Protein AF-A0A947G106-F1 (afdb_monomer_lite)

Foldseek 3Di:
DDDDDDDDDDDDDDDDDDDDDDDDDDDDDDDDDDDDDDPDPPDDDDDPDPPPPDDPQDQFDADPDWDWDWDWDDDVVATWIFIDTPAATETESDPPVVCVRVVVSVVRRVQRRVCRVPHNHDGDPDRYYHYDYPDLVSVLVVCCVVPVPCSVVSPD

pLDDT: mean 77.63, std 22.23, range [34.56, 98.62]

Radius of gyration: 28.39 Å; chains: 1; bounding box: 90×38×58 Å

Sequence (156 aa):
MSAPRVSRVTIAGLTLLALQAGAGCDSVPAVLAPPADEPALALRTPVATPSRTLAPARPPELPTSVAVEREPWRFAAYPGQLLKTSNYRIHTTIDFERVLERLPLFLECAMTQYTGSLADLPRPADPMDTFVFRDRRQWTAKTKQLLPEHAGEFEN

Secondary structure (DSSP, 8-state):
---------------------------PPPP-PPP---------------------PPPPPPPS----EEEEEEETTEEEEEEE-SSEEEEE----HHHHHHHHHHHHHHHHHHHHSSS-PPPPSSPEEEEE-SSHHHHHHHHHHH-TTTGGGG--

Structure (mmCIF, N/CA/C/O backbone):
data_AF-A0A947G106-F1
#
_entry.id   AF-A0A947G106-F1
#
loop_
_atom_site.group_PDB
_atom_site.id
_atom_site.type_symbol
_atom_site.label_atom_id
_atom_site.label_alt_id
_atom_site.label_comp_id
_atom_site.label_asym_id
_atom_site.label_entity_id
_atom_site.label_seq_id
_atom_site.pdbx_PDB_ins_code
_atom_site.Cartn_x
_atom_site.Cartn_y
_atom_site.Cartn_z
_atom_site.occupancy
_atom_site.B_iso_or_equiv
_atom_site.auth_seq_id
_atom_site.auth_comp_id
_atom_site.auth_asym_id
_atom_site.auth_atom_id
_atom_site.pdbx_PDB_model_num
ATOM 1 N N . MET A 1 1 ? 40.474 -6.141 -33.026 1.00 45.97 1 MET A N 1
ATOM 2 C CA . MET A 1 1 ? 39.681 -5.742 -34.211 1.00 45.97 1 MET A CA 1
ATOM 3 C C . MET A 1 1 ? 38.520 -6.713 -34.385 1.00 45.97 1 MET A C 1
ATOM 5 O O . MET A 1 1 ? 38.744 -7.835 -34.809 1.00 45.97 1 MET A O 1
ATOM 9 N N . SER A 1 2 ? 37.311 -6.311 -33.992 1.00 40.69 2 SER A N 1
ATOM 10 C CA . SER A 1 2 ? 36.035 -6.864 -34.480 1.00 40.69 2 SER A CA 1
ATOM 11 C C . SER A 1 2 ? 34.891 -6.054 -33.878 1.00 40.69 2 SER A C 1
ATOM 13 O O . SER A 1 2 ? 34.720 -6.019 -32.663 1.00 40.69 2 SER A O 1
ATOM 15 N N . ALA A 1 3 ? 34.165 -5.355 -34.746 1.00 46.62 3 ALA A N 1
ATOM 16 C CA . ALA A 1 3 ? 32.849 -4.790 -34.471 1.00 46.62 3 ALA A CA 1
ATOM 17 C C . ALA A 1 3 ? 31.781 -5.858 -34.767 1.00 46.62 3 ALA A C 1
ATOM 19 O O . ALA A 1 3 ? 32.047 -6.790 -35.527 1.00 46.62 3 ALA A O 1
ATOM 20 N N . PRO A 1 4 ? 30.560 -5.693 -34.241 1.00 46.09 4 PRO A N 1
ATOM 21 C CA . PRO A 1 4 ? 29.499 -5.322 -35.178 1.00 46.09 4 PRO A CA 1
ATOM 22 C C . PRO A 1 4 ? 28.585 -4.208 -34.644 1.00 46.09 4 PRO A C 1
ATOM 24 O O . PRO A 1 4 ? 28.073 -4.261 -33.528 1.00 46.09 4 PRO A O 1
ATOM 27 N N . ARG A 1 5 ? 28.366 -3.187 -35.481 1.00 39.22 5 ARG A N 1
ATOM 28 C CA . ARG A 1 5 ? 27.383 -2.116 -35.280 1.00 39.22 5 ARG A CA 1
ATOM 29 C C . ARG A 1 5 ? 26.135 -2.387 -36.126 1.00 39.22 5 ARG A C 1
ATOM 31 O O . ARG A 1 5 ? 26.224 -2.440 -37.344 1.00 39.22 5 ARG A O 1
ATOM 38 N N . VAL A 1 6 ? 25.015 -2.508 -35.413 1.00 40.28 6 VAL A N 1
ATOM 39 C CA . VAL A 1 6 ? 23.679 -1.926 -35.652 1.00 40.28 6 VAL A CA 1
ATOM 40 C C . VAL A 1 6 ? 23.080 -2.055 -37.063 1.00 40.28 6 VAL A C 1
ATOM 42 O O . VAL A 1 6 ? 23.455 -1.348 -37.997 1.00 40.28 6 VAL A O 1
ATOM 45 N N . SER A 1 7 ? 22.044 -2.896 -37.156 1.00 37.53 7 SER A N 1
ATOM 46 C CA . SER A 1 7 ? 21.105 -2.958 -38.281 1.00 37.53 7 SER A CA 1
ATOM 47 C C . SER A 1 7 ? 20.165 -1.750 -38.310 1.00 37.53 7 SER A C 1
ATOM 49 O O . SER A 1 7 ? 19.682 -1.279 -37.282 1.00 37.53 7 SER A O 1
ATOM 51 N N . ARG A 1 8 ? 19.914 -1.284 -39.533 1.00 44.69 8 ARG A N 1
ATOM 52 C CA . ARG A 1 8 ? 19.055 -0.166 -39.940 1.00 44.69 8 ARG A CA 1
ATOM 53 C C . ARG A 1 8 ? 17.574 -0.509 -39.759 1.00 44.69 8 ARG A C 1
ATOM 55 O O . ARG A 1 8 ? 17.183 -1.612 -40.124 1.00 44.69 8 ARG A O 1
ATOM 62 N N . VAL A 1 9 ? 16.745 0.458 -39.357 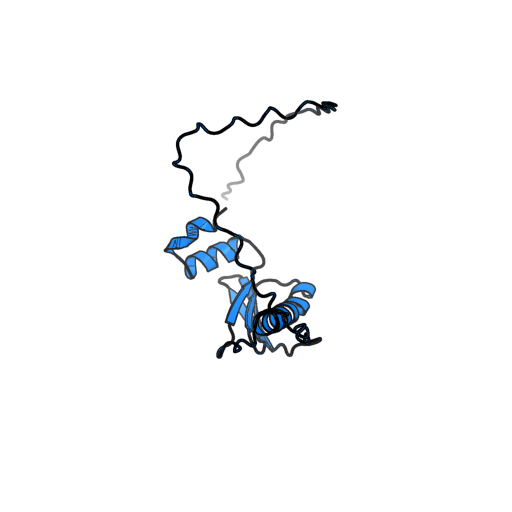1.00 35.94 9 VAL A N 1
ATOM 63 C CA . VAL A 1 9 ? 15.312 0.451 -39.702 1.00 35.94 9 VAL A CA 1
ATOM 64 C C . VAL A 1 9 ? 14.888 1.849 -40.145 1.00 35.94 9 VAL A C 1
ATOM 66 O O . VAL A 1 9 ? 14.995 2.832 -39.417 1.00 35.94 9 VAL A O 1
ATOM 69 N N . THR A 1 10 ? 14.461 1.885 -41.399 1.00 35.59 10 THR A N 1
ATOM 70 C CA . THR A 1 10 ? 13.888 2.985 -42.169 1.00 35.59 10 THR A CA 1
ATOM 71 C C . THR A 1 10 ? 12.499 3.337 -41.635 1.00 35.59 10 THR A C 1
ATOM 73 O O . THR A 1 10 ? 11.648 2.456 -41.562 1.00 35.59 10 THR A O 1
ATOM 76 N N . ILE A 1 11 ? 12.235 4.608 -41.319 1.00 39.22 11 ILE A N 1
ATOM 77 C CA . ILE A 1 11 ? 10.868 5.099 -41.092 1.00 39.22 11 ILE A CA 1
ATOM 78 C C . ILE A 1 11 ? 10.417 5.790 -42.377 1.00 39.22 11 ILE A C 1
ATOM 80 O O . ILE A 1 11 ? 10.824 6.910 -42.684 1.00 39.22 11 ILE A O 1
ATOM 84 N N . ALA A 1 12 ? 9.623 5.056 -43.154 1.00 36.94 12 ALA A N 1
ATOM 85 C CA . ALA A 1 12 ? 8.815 5.591 -44.235 1.00 36.94 12 ALA A CA 1
ATOM 86 C C . ALA A 1 12 ? 7.625 6.346 -43.624 1.00 36.94 12 ALA A C 1
ATOM 88 O O . ALA A 1 12 ? 7.032 5.893 -42.644 1.00 36.94 12 ALA A O 1
ATOM 89 N N . GLY A 1 13 ? 7.328 7.519 -44.177 1.00 34.56 13 GLY A N 1
ATOM 90 C CA . GLY A 1 13 ? 6.274 8.393 -43.680 1.00 34.56 13 GLY A CA 1
ATOM 91 C C . GLY A 1 13 ? 4.868 7.863 -43.933 1.00 34.56 13 GLY A C 1
ATOM 92 O O . GLY A 1 13 ? 4.658 6.980 -44.758 1.00 34.56 13 GLY A O 1
ATOM 93 N N . LEU A 1 14 ? 3.892 8.493 -43.283 1.00 38.41 14 LEU A N 1
ATOM 94 C CA . LEU A 1 14 ? 2.593 8.684 -43.906 1.00 38.41 14 LEU A CA 1
ATOM 95 C C . LEU A 1 14 ? 1.925 9.954 -43.383 1.00 38.41 14 LEU A C 1
ATOM 97 O O . LEU A 1 14 ? 1.830 10.219 -42.187 1.00 38.41 14 LEU A O 1
ATOM 101 N N . THR A 1 15 ? 1.525 10.741 -44.361 1.00 36.78 15 THR A N 1
ATOM 102 C CA . THR A 1 15 ? 0.905 12.049 -44.321 1.00 36.78 15 THR A CA 1
ATOM 103 C C . THR A 1 15 ? -0.580 11.966 -43.948 1.00 36.78 15 THR A C 1
ATOM 105 O O . THR A 1 15 ? -1.267 11.021 -44.320 1.00 36.78 15 THR A O 1
ATOM 108 N N . LEU A 1 16 ? -1.064 13.078 -43.390 1.00 38.34 16 LEU A N 1
ATOM 109 C CA . LEU A 1 16 ? -2.294 13.795 -43.757 1.00 38.34 16 LEU A CA 1
ATOM 110 C C . LEU A 1 16 ? -3.454 13.816 -42.746 1.00 38.34 16 LEU A C 1
ATOM 112 O O . LEU A 1 16 ? -4.127 12.836 -42.448 1.00 38.34 16 LEU A O 1
ATOM 116 N N . LEU A 1 17 ? -3.683 15.058 -42.325 1.00 41.91 17 LEU A N 1
ATOM 117 C CA . LEU A 1 17 ? -4.861 15.673 -41.739 1.00 41.91 17 LEU A CA 1
ATOM 118 C C . LEU A 1 17 ? -6.148 15.342 -42.521 1.00 41.91 17 LEU A C 1
ATOM 120 O O . LEU A 1 17 ? -6.197 15.542 -43.734 1.00 41.91 17 LEU A O 1
ATOM 124 N N . ALA A 1 18 ? -7.219 14.987 -41.814 1.00 43.81 18 ALA A N 1
ATOM 125 C CA . ALA A 1 18 ? -8.585 15.199 -42.286 1.00 43.81 18 ALA A CA 1
ATOM 126 C C . ALA A 1 18 ? -9.498 15.532 -41.098 1.00 43.81 18 ALA A C 1
ATOM 128 O O . ALA A 1 18 ? -9.886 14.676 -40.308 1.00 43.81 18 ALA A O 1
ATOM 129 N N . LEU A 1 19 ? -9.792 16.825 -40.983 1.00 43.91 19 LEU A N 1
ATOM 130 C CA . LEU A 1 19 ? -10.851 17.415 -40.177 1.00 43.91 19 LEU A CA 1
ATOM 131 C C . LEU A 1 19 ? -12.191 17.115 -40.863 1.00 43.91 19 LEU A C 1
ATOM 133 O O . LEU A 1 19 ? -12.349 17.480 -42.027 1.00 43.91 19 LEU A O 1
ATOM 137 N N . GLN A 1 20 ? -13.154 16.513 -40.166 1.00 54.22 20 GLN A N 1
ATOM 138 C CA . GLN A 1 20 ? -14.561 16.590 -40.565 1.00 54.22 20 GLN A CA 1
ATOM 139 C C . GLN A 1 20 ? -15.456 16.779 -39.344 1.00 54.22 20 GLN A C 1
ATOM 141 O O . GLN A 1 20 ? -15.587 15.906 -38.488 1.00 54.22 20 GLN A O 1
ATOM 146 N N . ALA A 1 21 ? -16.057 17.966 -39.299 1.00 47.88 21 ALA A N 1
ATOM 147 C CA . ALA A 1 21 ? -17.204 18.300 -38.484 1.00 47.88 21 ALA A CA 1
ATOM 148 C C . ALA A 1 21 ? -18.459 17.793 -39.204 1.00 47.88 21 ALA A C 1
ATOM 150 O O . ALA A 1 21 ? -18.749 18.217 -40.320 1.00 47.88 21 ALA A O 1
ATOM 151 N N . GLY A 1 22 ? -19.202 16.899 -38.558 1.00 42.53 22 GLY A N 1
ATOM 152 C CA . GLY A 1 22 ? -20.535 16.491 -38.980 1.00 42.53 22 GLY A CA 1
ATOM 153 C C . GLY A 1 22 ? -21.526 16.808 -37.874 1.00 42.53 22 GLY A C 1
ATOM 154 O O . GLY A 1 22 ? -21.570 16.112 -36.863 1.00 42.53 22 GLY A O 1
ATOM 155 N N . ALA A 1 23 ? -22.303 17.873 -38.060 1.00 50.47 23 ALA A N 1
ATOM 156 C CA . ALA A 1 23 ? -23.562 18.054 -37.359 1.00 50.47 23 ALA A CA 1
ATOM 157 C C . ALA A 1 23 ? -24.527 16.958 -37.836 1.00 50.47 23 ALA A C 1
ATOM 159 O O . ALA A 1 23 ? -24.773 16.831 -39.033 1.00 50.47 23 ALA A O 1
ATOM 160 N N . GLY A 1 24 ? -25.046 16.165 -36.905 1.00 34.88 24 GLY A N 1
ATOM 161 C CA . GLY A 1 24 ? -26.006 15.101 -37.179 1.00 34.88 24 GLY A CA 1
ATOM 162 C C . GLY A 1 24 ? -26.840 14.844 -35.936 1.00 34.88 24 GLY A C 1
ATOM 163 O O . GLY A 1 24 ? -26.489 14.017 -35.103 1.00 34.88 24 GLY A O 1
ATOM 164 N N . CYS A 1 25 ? -27.908 15.622 -35.786 1.00 46.72 25 CYS A N 1
ATOM 165 C CA . CYS A 1 25 ? -29.022 15.309 -34.905 1.00 46.72 25 CYS A CA 1
ATOM 166 C C . CYS A 1 25 ? -29.848 14.254 -35.650 1.00 46.72 25 CYS A C 1
ATOM 168 O O . CYS A 1 25 ? -30.491 14.614 -36.629 1.00 46.72 25 CYS A O 1
ATOM 170 N N . ASP A 1 26 ? -29.807 12.981 -35.257 1.00 40.25 26 ASP A N 1
ATOM 171 C CA . ASP A 1 26 ? -30.719 11.993 -35.837 1.00 40.25 26 ASP A CA 1
ATOM 172 C C . ASP A 1 26 ? -31.102 10.911 -34.815 1.00 40.25 26 ASP A C 1
ATOM 174 O O . ASP A 1 26 ? -30.307 10.065 -34.418 1.00 40.25 26 ASP A O 1
ATOM 178 N N . SER A 1 27 ? -32.332 11.062 -34.324 1.00 52.81 27 SER A N 1
ATOM 179 C CA . SER A 1 27 ? -33.352 10.027 -34.138 1.00 52.81 27 SER A CA 1
ATOM 180 C C . SER A 1 27 ? -32.943 8.689 -33.500 1.00 52.81 27 SER A C 1
ATOM 182 O O . SER A 1 27 ? -32.387 7.795 -34.131 1.00 52.81 27 SER A O 1
ATOM 184 N N . VAL A 1 28 ? -33.362 8.511 -32.244 1.00 54.22 28 VAL A N 1
ATOM 185 C CA . VAL A 1 28 ? -33.364 7.234 -31.515 1.00 54.22 28 VAL A CA 1
ATOM 186 C C . VAL A 1 28 ? -34.288 6.231 -32.229 1.00 54.22 28 VAL A C 1
ATOM 188 O O . VAL A 1 28 ? -35.481 6.520 -32.361 1.00 54.22 28 VAL A O 1
ATOM 191 N N . PRO A 1 29 ? -33.810 5.051 -32.672 1.00 44.97 29 PRO A N 1
ATOM 192 C CA . PRO A 1 29 ? -34.691 4.022 -33.202 1.00 44.97 29 PRO A CA 1
ATOM 193 C C . PRO A 1 29 ? -35.504 3.372 -32.078 1.00 44.97 29 PRO A C 1
ATOM 195 O O . PRO A 1 29 ? -35.008 3.083 -30.987 1.00 44.97 29 PRO A O 1
ATOM 198 N N . ALA A 1 30 ? -36.782 3.172 -32.388 1.00 45.25 30 ALA A N 1
ATOM 199 C CA . ALA A 1 30 ? -37.807 2.625 -31.523 1.00 45.25 30 ALA A CA 1
ATOM 200 C C . ALA A 1 30 ? -37.416 1.272 -30.908 1.00 45.25 30 ALA A C 1
ATOM 202 O O . ALA A 1 30 ? -36.923 0.366 -31.579 1.00 45.25 30 ALA A O 1
ATOM 203 N N . VAL A 1 31 ? -37.711 1.169 -29.613 1.00 45.12 31 VAL A N 1
ATOM 204 C CA . VAL A 1 31 ? -37.693 -0.038 -28.788 1.00 45.12 31 VAL A CA 1
ATOM 205 C C . VAL A 1 31 ? -38.434 -1.172 -29.499 1.00 45.12 31 VAL A C 1
ATOM 207 O O . VAL A 1 31 ? -39.641 -1.093 -29.729 1.00 45.12 31 VAL A O 1
ATOM 210 N N . LEU A 1 32 ? -37.708 -2.241 -29.823 1.00 46.75 32 LEU A N 1
ATOM 211 C CA . LEU A 1 32 ? -38.295 -3.509 -30.234 1.00 46.75 32 LEU A CA 1
ATOM 212 C C . LEU A 1 32 ? -38.891 -4.174 -28.982 1.00 46.75 32 LEU A C 1
ATOM 214 O O . LEU 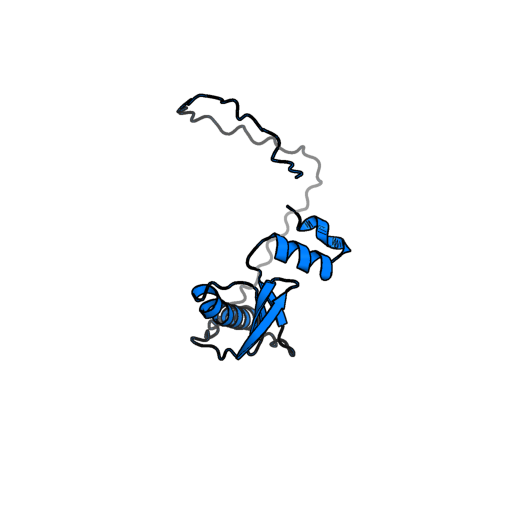A 1 32 ? -38.168 -4.503 -28.041 1.00 46.75 32 LEU A O 1
ATOM 218 N N . ALA A 1 33 ? -40.214 -4.314 -28.951 1.00 52.38 33 ALA A N 1
ATOM 219 C CA . ALA A 1 33 ? -40.937 -4.984 -27.876 1.00 52.38 33 ALA A CA 1
ATOM 220 C C . ALA A 1 33 ? -40.565 -6.483 -27.797 1.00 52.38 33 ALA A C 1
ATOM 222 O O . ALA A 1 33 ? -40.436 -7.124 -28.844 1.00 52.38 33 ALA A O 1
ATOM 223 N N . PRO A 1 34 ? -40.422 -7.069 -26.592 1.00 65.88 34 PRO A N 1
ATOM 224 C CA . PRO A 1 34 ? -40.299 -8.516 -26.443 1.00 65.88 34 PRO A CA 1
ATOM 225 C C . PRO A 1 34 ? -41.643 -9.217 -26.743 1.00 65.88 34 PRO A C 1
ATOM 227 O O . PRO A 1 34 ? -42.701 -8.657 -26.439 1.00 65.88 34 PRO A O 1
ATOM 230 N N . PRO A 1 35 ? -41.631 -10.426 -27.339 1.00 50.06 35 PRO A N 1
ATOM 231 C CA . PRO A 1 35 ? -42.845 -11.185 -27.614 1.00 50.06 35 PRO A CA 1
ATOM 232 C C . PRO A 1 35 ? -43.540 -11.632 -26.323 1.00 50.06 35 PRO A C 1
ATOM 234 O O . PRO A 1 35 ? -42.906 -12.043 -25.352 1.00 50.06 35 PRO A O 1
ATOM 237 N N . ALA A 1 36 ? -44.866 -11.523 -26.350 1.00 55.59 36 ALA A N 1
ATOM 238 C CA . ALA A 1 36 ? -45.781 -11.881 -25.282 1.00 55.59 36 ALA A CA 1
ATOM 239 C C . ALA A 1 36 ? -45.939 -13.404 -25.186 1.00 55.59 36 ALA A C 1
ATOM 241 O O . ALA A 1 36 ? -46.653 -13.987 -25.991 1.00 55.59 36 ALA A O 1
ATOM 242 N N . ASP A 1 37 ? -45.291 -14.017 -24.200 1.00 58.28 37 ASP A N 1
ATOM 243 C CA . ASP A 1 37 ? -45.703 -15.304 -23.629 1.00 58.28 37 ASP A CA 1
ATOM 244 C C . ASP A 1 37 ? -45.010 -15.498 -22.268 1.00 58.28 37 ASP A C 1
ATOM 246 O O . ASP A 1 37 ? -44.046 -16.243 -22.118 1.00 58.28 37 ASP A O 1
ATOM 250 N N . GLU A 1 38 ? -45.492 -14.783 -21.250 1.00 57.44 38 GLU A N 1
ATOM 251 C CA . GLU A 1 38 ? -45.297 -15.173 -19.851 1.00 57.44 38 GLU A CA 1
ATOM 252 C C . GLU A 1 38 ? -46.664 -15.162 -19.153 1.00 57.44 38 GLU A C 1
ATOM 254 O O . GLU A 1 38 ? -47.390 -14.164 -19.244 1.00 57.44 38 GLU A O 1
ATOM 259 N N . PRO A 1 39 ? -47.058 -16.251 -18.467 1.00 51.09 39 PRO A N 1
ATOM 260 C CA . PRO A 1 39 ? -48.297 -16.271 -17.710 1.00 51.09 39 PRO A CA 1
ATOM 261 C C . PRO A 1 39 ? -48.212 -15.221 -16.602 1.00 51.09 39 PRO A C 1
ATOM 263 O O . PRO A 1 39 ? -47.330 -15.256 -15.747 1.00 51.09 39 PRO A O 1
ATOM 266 N N . ALA A 1 40 ? -49.150 -14.276 -16.650 1.00 49.25 40 ALA A N 1
ATOM 267 C CA . ALA A 1 40 ? -49.259 -13.144 -15.747 1.00 49.25 40 ALA A CA 1
ATOM 268 C C . ALA A 1 40 ? -49.135 -13.568 -14.273 1.00 49.25 40 ALA A C 1
ATOM 270 O O . ALA A 1 40 ? -50.078 -14.093 -13.674 1.00 49.25 40 ALA A O 1
ATOM 271 N N . LEU A 1 41 ? -47.976 -13.289 -13.667 1.00 52.03 41 LEU A N 1
ATOM 272 C CA . LEU A 1 41 ? -47.844 -13.251 -12.218 1.00 52.03 41 LEU A CA 1
ATOM 273 C C . LEU A 1 41 ? -48.747 -12.126 -11.705 1.00 52.03 41 LEU A C 1
ATOM 275 O O . LEU A 1 41 ? -48.505 -10.943 -11.942 1.00 52.03 41 LEU A O 1
ATOM 279 N N . ALA A 1 42 ? -49.811 -12.529 -11.017 1.00 56.22 42 ALA A N 1
ATOM 280 C CA . ALA A 1 42 ? -50.765 -11.653 -10.366 1.00 56.22 42 ALA A CA 1
ATOM 281 C C . ALA A 1 42 ? -50.066 -10.536 -9.570 1.00 56.22 42 ALA A C 1
ATOM 283 O O . ALA A 1 42 ? -49.118 -10.780 -8.819 1.00 56.22 42 ALA A O 1
ATOM 284 N N . LEU A 1 43 ? -50.580 -9.314 -9.731 1.00 51.06 43 LEU A N 1
ATOM 285 C CA . LEU A 1 43 ? -50.213 -8.114 -8.982 1.00 51.06 43 LEU A CA 1
ATOM 286 C C . LEU A 1 43 ? -50.124 -8.430 -7.481 1.00 51.06 43 LEU A C 1
ATOM 288 O O . LEU A 1 43 ? -51.140 -8.573 -6.800 1.00 51.06 43 LEU A O 1
ATOM 292 N N . ARG A 1 44 ? -48.899 -8.534 -6.956 1.00 60.16 44 ARG A N 1
ATOM 293 C CA . ARG A 1 44 ? -48.669 -8.557 -5.511 1.00 60.16 44 ARG A CA 1
ATOM 294 C C . ARG A 1 44 ? -48.963 -7.154 -4.991 1.00 60.16 44 ARG A C 1
ATOM 296 O O . ARG A 1 44 ? -48.355 -6.183 -5.436 1.00 60.16 44 ARG A O 1
ATOM 303 N N . THR A 1 45 ? -49.905 -7.052 -4.061 1.00 62.66 45 THR A N 1
ATOM 304 C CA . THR A 1 45 ? -50.156 -5.848 -3.266 1.00 62.66 45 THR A CA 1
ATOM 305 C C . THR A 1 45 ? -48.835 -5.344 -2.673 1.00 62.66 45 THR A C 1
ATOM 307 O O . THR A 1 45 ? -48.072 -6.158 -2.141 1.00 62.66 45 THR A O 1
ATOM 310 N N . PRO A 1 46 ? -48.530 -4.034 -2.736 1.00 60.00 46 PRO A N 1
ATOM 311 C CA . PRO A 1 46 ? -47.350 -3.504 -2.075 1.00 60.00 46 PRO A CA 1
ATOM 312 C C . PRO A 1 46 ? -47.532 -3.676 -0.565 1.00 60.00 46 PRO A C 1
ATOM 314 O O . PRO A 1 46 ? -48.341 -2.996 0.065 1.00 60.00 46 PRO A O 1
ATOM 317 N N . VAL A 1 47 ? -46.797 -4.622 0.021 1.00 66.25 47 VAL A N 1
ATOM 318 C CA . VAL A 1 47 ? -46.576 -4.658 1.467 1.00 66.25 47 VAL A CA 1
ATOM 319 C C . VAL A 1 47 ? -45.934 -3.327 1.839 1.00 66.25 47 VAL A C 1
ATOM 321 O O . VAL A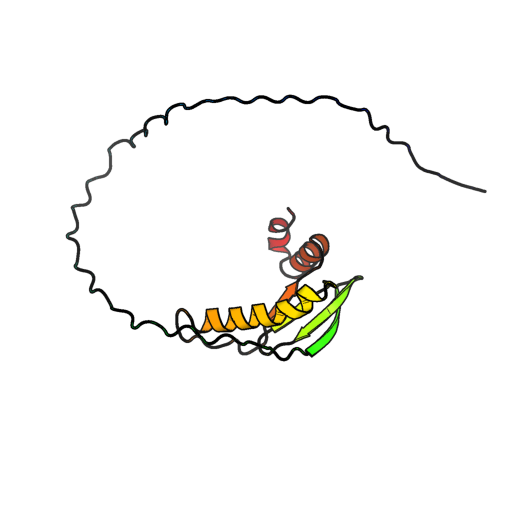 1 47 ? -44.912 -2.948 1.269 1.00 66.25 47 VAL A O 1
ATOM 324 N N . ALA A 1 48 ? -46.558 -2.603 2.766 1.00 64.44 48 ALA A N 1
ATOM 325 C CA . ALA A 1 48 ? -45.981 -1.404 3.346 1.00 64.44 48 ALA A CA 1
ATOM 326 C C . ALA A 1 48 ? -44.669 -1.791 4.037 1.00 64.44 48 ALA A C 1
ATOM 328 O O . ALA A 1 48 ? -44.670 -2.382 5.117 1.00 64.44 48 ALA A O 1
ATOM 329 N N . THR A 1 49 ? -43.546 -1.497 3.386 1.00 65.19 49 THR A N 1
ATOM 330 C CA . THR A 1 49 ? -42.223 -1.603 3.990 1.00 65.19 49 THR A CA 1
ATOM 331 C C . THR A 1 49 ? -42.194 -0.651 5.184 1.00 65.19 49 THR A C 1
ATOM 333 O O . THR A 1 49 ? -42.377 0.553 4.981 1.00 65.19 49 THR A O 1
ATOM 336 N N . PRO A 1 50 ? -41.987 -1.120 6.428 1.00 66.50 50 PRO A N 1
ATOM 337 C CA . PRO A 1 50 ? -41.731 -0.199 7.518 1.00 66.50 50 PRO A CA 1
ATOM 338 C C . PRO A 1 50 ? -40.437 0.547 7.190 1.00 66.50 50 PRO A C 1
ATOM 340 O O . PRO A 1 50 ? -39.369 -0.058 7.076 1.00 66.50 50 PRO A O 1
ATOM 343 N N . SER A 1 51 ? -40.538 1.862 7.012 1.00 65.38 51 SER A N 1
ATOM 344 C CA . SER A 1 51 ? -39.382 2.745 6.913 1.00 65.38 51 SER A CA 1
ATOM 345 C C . SER A 1 51 ? -38.627 2.671 8.234 1.00 65.38 51 SER A C 1
ATOM 347 O O . SER A 1 51 ? -38.952 3.363 9.197 1.00 65.38 51 SER A O 1
ATOM 349 N N . ARG A 1 52 ? -37.632 1.782 8.311 1.00 69.75 52 ARG A N 1
ATOM 350 C CA . ARG A 1 52 ? -36.657 1.797 9.395 1.00 69.75 52 ARG A CA 1
ATOM 351 C C . ARG A 1 52 ? -35.876 3.094 9.247 1.00 69.75 52 ARG A C 1
ATOM 353 O O . ARG A 1 52 ? -34.982 3.187 8.412 1.00 69.75 52 ARG A O 1
ATOM 360 N N . THR A 1 53 ? -36.227 4.093 10.048 1.00 65.56 53 THR A N 1
ATOM 361 C CA . THR A 1 53 ? -35.407 5.289 10.219 1.00 65.56 53 THR A CA 1
ATOM 362 C C . THR A 1 53 ? -34.070 4.835 10.795 1.00 65.56 53 THR A C 1
ATOM 364 O O . THR A 1 53 ? -33.973 4.512 11.979 1.00 65.56 53 THR A O 1
ATOM 367 N N . LEU A 1 54 ? -33.043 4.737 9.948 1.00 66.94 54 LEU A N 1
ATOM 368 C CA . LEU A 1 54 ? -31.672 4.641 10.426 1.00 66.94 54 LEU A CA 1
ATOM 369 C C . LEU A 1 54 ? -31.390 5.955 11.159 1.00 66.94 54 LEU A C 1
ATOM 371 O O . LEU A 1 54 ? -31.521 7.029 10.569 1.00 66.94 54 LEU A O 1
ATOM 375 N N . ALA A 1 55 ? -31.027 5.881 12.440 1.00 63.94 55 ALA A N 1
ATOM 376 C CA . ALA A 1 55 ? -30.396 7.020 13.091 1.00 63.94 55 ALA A CA 1
ATOM 377 C C . ALA A 1 55 ? -29.198 7.447 12.223 1.00 63.94 55 ALA A C 1
ATOM 379 O O . ALA A 1 55 ? -28.505 6.564 11.704 1.00 63.94 55 ALA A O 1
ATOM 380 N N . PRO A 1 56 ? -28.961 8.754 12.014 1.00 58.97 56 PRO A N 1
ATOM 381 C CA . PRO A 1 56 ? -27.835 9.195 11.208 1.00 58.97 56 PRO A CA 1
ATOM 382 C C . PRO A 1 56 ? -26.553 8.652 11.839 1.00 58.97 56 PRO A C 1
ATOM 384 O O . PRO A 1 56 ? -26.204 9.013 12.965 1.00 58.97 56 PRO A O 1
ATOM 387 N N . ALA A 1 57 ? -25.882 7.743 11.131 1.00 66.38 57 ALA A N 1
ATOM 388 C CA . ALA A 1 57 ? -24.580 7.250 11.541 1.00 66.38 57 ALA A CA 1
ATOM 389 C C . ALA A 1 57 ? -23.633 8.452 11.576 1.00 66.38 57 ALA A C 1
ATOM 391 O O . ALA A 1 57 ? -23.474 9.156 10.575 1.00 66.38 57 ALA A O 1
ATOM 392 N N . ARG A 1 58 ? -23.047 8.730 12.746 1.00 69.75 58 ARG A N 1
ATOM 393 C CA . ARG A 1 58 ? -21.993 9.738 12.859 1.00 69.75 58 ARG A CA 1
ATOM 394 C C . ARG A 1 58 ? -20.847 9.285 11.948 1.00 69.75 58 ARG A C 1
ATOM 396 O O . ARG A 1 58 ? -20.377 8.164 12.138 1.00 69.75 58 ARG A O 1
ATOM 403 N N . PRO A 1 59 ? -20.400 10.110 10.985 1.00 73.88 59 PRO A N 1
ATOM 404 C CA . PRO A 1 59 ? -19.250 9.762 10.165 1.00 73.88 59 PRO A CA 1
ATOM 405 C C . PRO A 1 59 ? -18.052 9.448 11.067 1.00 73.88 59 PRO A C 1
ATOM 407 O O . PRO A 1 59 ? -17.849 10.169 12.054 1.00 73.88 59 PRO A O 1
ATOM 410 N N . PRO A 1 60 ? -17.280 8.392 10.772 1.00 79.81 60 PRO A N 1
ATOM 411 C CA . PRO A 1 60 ? -16.109 8.079 11.568 1.00 79.81 60 PRO A CA 1
ATOM 412 C C . PRO A 1 60 ? -15.100 9.232 11.470 1.00 79.81 60 PRO A C 1
ATOM 414 O O . PRO A 1 60 ? -14.933 9.856 10.420 1.00 79.81 60 PRO A O 1
ATOM 417 N N . GLU A 1 61 ? -14.456 9.550 12.590 1.00 86.62 61 GLU A N 1
ATOM 418 C CA . GLU A 1 61 ? -13.430 10.589 12.637 1.00 86.62 61 GLU A CA 1
ATOM 419 C C . GLU A 1 61 ? -12.173 10.092 11.921 1.00 86.62 61 GLU A C 1
ATOM 421 O O . GLU A 1 61 ? -11.614 9.055 12.276 1.00 86.62 61 GLU A O 1
ATOM 426 N N . LEU A 1 62 ? -11.748 10.813 10.883 1.00 90.50 62 LEU A N 1
ATOM 427 C CA . LEU A 1 62 ? -10.590 10.426 10.086 1.00 90.50 62 LEU A CA 1
ATOM 428 C C . LEU A 1 62 ? -9.289 10.897 10.749 1.00 90.50 62 LEU A C 1
ATOM 430 O O . LEU A 1 62 ? -9.227 12.033 11.229 1.00 90.50 62 LEU A O 1
ATOM 434 N N . PRO A 1 63 ? -8.226 10.075 10.731 1.00 90.44 63 PRO A N 1
ATOM 435 C CA . PRO A 1 63 ? -6.922 10.507 11.207 1.00 90.44 63 PRO A CA 1
ATOM 436 C C . PRO A 1 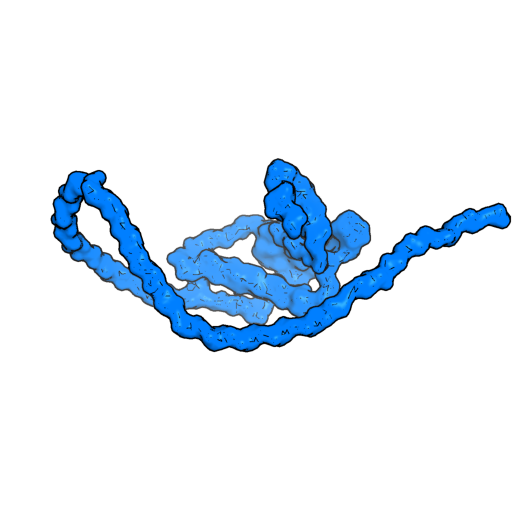63 ? -6.397 11.666 10.349 1.00 90.44 63 PRO A C 1
ATOM 438 O O . PRO A 1 63 ? -6.546 11.680 9.128 1.00 90.44 63 PRO A O 1
ATOM 441 N N . THR A 1 64 ? -5.753 12.642 10.988 1.00 91.31 64 THR A N 1
ATOM 442 C CA . THR A 1 64 ? -5.091 13.774 10.310 1.00 91.31 64 THR A CA 1
ATOM 443 C C . THR A 1 64 ? -3.585 13.560 10.149 1.00 91.31 64 THR A C 1
ATOM 445 O O . THR A 1 64 ? -2.948 14.222 9.330 1.00 91.31 64 THR A O 1
ATOM 448 N N . SER A 1 65 ? -3.017 12.610 10.893 1.00 94.12 65 SER A N 1
ATOM 449 C CA . SER A 1 65 ? -1.636 12.144 10.785 1.00 94.12 65 SER A CA 1
ATOM 450 C C . SER A 1 65 ? -1.548 10.661 11.157 1.00 94.12 65 SER A C 1
ATOM 452 O O . SER A 1 65 ? -2.424 10.121 11.834 1.00 94.12 65 SER A O 1
ATOM 454 N N . VAL A 1 66 ? -0.497 9.988 10.685 1.00 96.19 66 VAL A N 1
ATOM 455 C CA . VAL A 1 66 ? -0.232 8.568 10.955 1.00 96.19 66 VAL A CA 1
ATOM 456 C C . VAL A 1 66 ? 1.250 8.409 11.271 1.00 96.19 66 VAL A C 1
ATOM 458 O O . VAL A 1 66 ? 2.091 8.993 10.587 1.00 96.19 66 VAL A O 1
ATOM 461 N N . ALA A 1 67 ? 1.576 7.622 12.296 1.00 96.56 67 ALA A N 1
ATOM 462 C CA . ALA A 1 67 ? 2.950 7.212 12.557 1.00 96.56 67 ALA A CA 1
ATOM 463 C C . ALA A 1 67 ? 3.399 6.214 11.480 1.00 96.56 67 ALA A C 1
ATOM 465 O O . ALA A 1 67 ? 2.754 5.184 11.279 1.00 96.56 67 ALA A O 1
ATOM 466 N N . VAL A 1 68 ? 4.490 6.533 10.781 1.00 98.06 68 VAL A N 1
ATOM 467 C CA . VAL A 1 68 ? 5.023 5.704 9.695 1.00 98.06 68 VAL A CA 1
ATOM 468 C C . VAL A 1 68 ? 6.464 5.331 10.007 1.00 98.06 68 VAL A C 1
ATOM 470 O O . VAL A 1 68 ? 7.334 6.201 10.050 1.00 98.06 68 VAL A O 1
ATOM 473 N N . GLU A 1 69 ? 6.726 4.039 10.171 1.00 98.25 69 GLU A N 1
ATOM 474 C CA . GLU A 1 69 ? 8.088 3.504 10.140 1.00 98.25 69 GLU A CA 1
ATOM 475 C C . GLU A 1 69 ? 8.487 3.210 8.695 1.00 98.25 69 GLU A C 1
ATOM 477 O O . GLU A 1 69 ? 7.702 2.658 7.919 1.00 98.25 69 GLU A O 1
ATOM 482 N N . ARG A 1 70 ? 9.711 3.587 8.319 1.00 98.12 70 ARG A N 1
ATOM 483 C CA . ARG A 1 70 ? 10.256 3.356 6.979 1.00 98.12 70 ARG A CA 1
ATOM 484 C C . ARG A 1 70 ? 11.472 2.449 7.067 1.00 98.12 70 ARG A C 1
ATOM 486 O O . ARG A 1 70 ? 12.425 2.759 7.775 1.00 98.12 70 ARG A O 1
ATOM 493 N N . GLU A 1 71 ? 11.462 1.370 6.297 1.00 98.31 71 GLU A N 1
ATOM 494 C CA . GLU A 1 71 ? 12.573 0.425 6.205 1.00 98.31 71 GLU A CA 1
ATOM 495 C C . GLU A 1 71 ? 13.026 0.265 4.748 1.00 98.31 71 GLU A C 1
ATOM 497 O O . GLU A 1 71 ? 12.189 0.256 3.837 1.00 98.31 71 GLU A O 1
ATOM 502 N N . PRO A 1 72 ? 14.337 0.107 4.487 1.00 97.94 72 PRO A N 1
ATOM 503 C CA . PRO A 1 72 ? 14.812 -0.275 3.166 1.00 97.94 72 PRO A CA 1
ATOM 504 C C . PRO A 1 72 ? 14.201 -1.611 2.741 1.00 97.94 72 PRO A C 1
ATOM 506 O O . PRO A 1 72 ? 14.248 -2.599 3.471 1.00 97.94 72 PRO A O 1
ATOM 509 N N . TRP A 1 73 ? 13.666 -1.658 1.526 1.00 97.81 73 TRP A N 1
ATOM 510 C CA . TRP A 1 73 ? 13.112 -2.874 0.943 1.00 97.81 73 TRP A CA 1
ATOM 511 C C . TRP A 1 73 ? 13.528 -2.991 -0.521 1.00 97.81 73 TRP A C 1
ATOM 513 O O . TRP A 1 73 ? 13.994 -2.032 -1.135 1.00 97.81 73 TRP A O 1
ATOM 523 N N . ARG A 1 74 ? 13.412 -4.183 -1.106 1.00 97.44 74 ARG A N 1
ATOM 524 C CA . ARG A 1 74 ? 13.717 -4.402 -2.522 1.00 97.44 74 ARG A CA 1
ATOM 525 C C . ARG A 1 74 ? 12.732 -5.375 -3.139 1.00 97.44 74 ARG A C 1
ATOM 527 O O . ARG A 1 74 ? 12.372 -6.377 -2.525 1.00 97.44 74 ARG A O 1
ATOM 534 N N . PHE A 1 75 ? 12.386 -5.117 -4.394 1.00 97.44 75 PHE A N 1
ATOM 535 C CA . PHE A 1 75 ? 11.673 -6.060 -5.243 1.00 97.44 75 PHE A CA 1
ATOM 536 C C . PHE A 1 75 ? 12.583 -6.486 -6.393 1.00 97.44 75 PHE A C 1
ATOM 538 O O . PHE A 1 75 ? 12.853 -5.706 -7.305 1.00 97.44 75 PHE A O 1
ATOM 545 N N . ALA A 1 76 ? 13.090 -7.720 -6.345 1.00 94.00 76 ALA A N 1
ATOM 546 C CA . ALA A 1 76 ? 14.100 -8.219 -7.279 1.00 94.00 76 ALA A CA 1
ATOM 547 C C . ALA A 1 76 ? 15.324 -7.277 -7.374 1.00 94.00 76 ALA A C 1
ATOM 549 O O . ALA A 1 76 ? 16.040 -7.079 -6.390 1.00 94.00 76 ALA A O 1
ATOM 550 N N . ALA A 1 77 ? 15.581 -6.698 -8.550 1.00 95.31 77 ALA A N 1
ATOM 551 C CA . ALA A 1 77 ? 16.666 -5.743 -8.759 1.00 95.31 77 ALA A CA 1
ATOM 552 C C . ALA A 1 77 ? 16.319 -4.315 -8.289 1.00 95.31 77 ALA A C 1
ATOM 554 O O . ALA A 1 77 ? 17.227 -3.509 -8.079 1.00 95.31 77 ALA A O 1
ATOM 555 N N . TYR A 1 78 ? 15.037 -4.006 -8.087 1.00 97.19 78 TYR A N 1
ATOM 556 C CA . TYR A 1 78 ? 14.550 -2.649 -7.863 1.00 97.19 78 TYR A CA 1
ATOM 557 C C . TYR A 1 78 ? 14.630 -2.257 -6.380 1.00 97.19 78 TYR A C 1
ATOM 559 O O . TYR A 1 78 ? 14.068 -2.962 -5.533 1.00 97.19 78 TYR A O 1
ATOM 567 N N . PRO A 1 79 ? 15.315 -1.148 -6.039 1.00 97.69 79 PRO A N 1
ATOM 568 C CA . PRO A 1 79 ? 15.263 -0.589 -4.696 1.00 97.69 79 PRO A CA 1
ATOM 569 C C . PRO A 1 79 ? 13.870 -0.026 -4.400 1.00 97.69 79 PRO A C 1
ATOM 571 O O . PRO A 1 79 ? 13.177 0.466 -5.294 1.00 97.69 79 PRO A O 1
ATOM 574 N N . GLY A 1 80 ? 13.475 -0.104 -3.136 1.00 97.50 80 GLY A N 1
ATOM 575 C CA . GLY A 1 80 ? 12.184 0.341 -2.649 1.00 97.50 80 GLY A CA 1
ATOM 576 C C . GLY A 1 80 ? 12.197 0.600 -1.147 1.00 97.50 80 GLY A C 1
ATOM 577 O O . GLY A 1 80 ? 13.247 0.648 -0.502 1.00 97.50 80 GLY A O 1
ATOM 578 N N . GLN A 1 81 ? 11.009 0.782 -0.593 1.00 98.25 81 GLN A N 1
ATOM 579 C CA . GLN A 1 81 ? 10.781 1.041 0.819 1.00 98.25 81 GLN A CA 1
ATOM 580 C C . GLN A 1 81 ? 9.618 0.183 1.311 1.00 98.25 81 GLN A C 1
ATOM 582 O O . GLN A 1 81 ? 8.671 -0.095 0.572 1.00 98.25 81 GLN A O 1
ATOM 587 N N . LEU A 1 82 ? 9.713 -0.239 2.563 1.00 98.62 82 LEU A N 1
ATOM 588 C CA . LEU A 1 82 ? 8.607 -0.781 3.327 1.00 98.62 82 LEU A CA 1
ATOM 589 C C . LEU A 1 82 ? 8.123 0.320 4.270 1.00 98.62 82 LEU A C 1
ATOM 591 O O . LEU A 1 82 ? 8.886 0.784 5.115 1.00 98.62 82 LEU A O 1
ATOM 595 N N . LEU A 1 83 ? 6.873 0.749 4.103 1.00 98.50 83 LEU A N 1
ATOM 596 C CA . LEU A 1 83 ? 6.214 1.694 5.001 1.00 98.50 83 LEU A CA 1
ATOM 597 C C . LEU A 1 83 ? 5.298 0.902 5.934 1.00 98.50 83 LEU A C 1
ATOM 599 O O . LEU A 1 83 ? 4.402 0.200 5.463 1.00 98.50 83 LEU A O 1
ATOM 603 N N . LYS A 1 84 ? 5.516 0.999 7.242 1.00 98.50 84 LYS A N 1
ATOM 604 C CA . LYS A 1 84 ? 4.699 0.326 8.254 1.00 98.50 84 LYS A CA 1
ATOM 605 C C . LYS A 1 84 ? 3.808 1.339 8.956 1.00 98.50 84 LYS A C 1
ATOM 607 O O . LYS A 1 84 ? 4.285 2.383 9.400 1.00 98.50 84 LYS A O 1
ATOM 612 N N . THR A 1 85 ? 2.528 1.010 9.055 1.00 97.75 85 THR A N 1
ATOM 613 C CA . THR A 1 85 ? 1.531 1.728 9.857 1.00 97.75 85 THR A CA 1
ATOM 614 C C . THR A 1 85 ? 0.863 0.759 10.828 1.00 97.75 85 THR A C 1
ATOM 616 O O . THR A 1 85 ? 1.225 -0.417 10.894 1.00 97.75 85 THR A O 1
ATOM 619 N N . SER A 1 86 ? -0.131 1.231 11.582 1.00 96.06 86 SER A N 1
ATOM 620 C CA . SER A 1 86 ? -0.895 0.379 12.494 1.00 96.06 86 SER A CA 1
ATOM 621 C C . SER A 1 86 ? -1.606 -0.773 11.779 1.00 96.06 86 SER A C 1
ATOM 623 O O . SER A 1 86 ? -1.610 -1.881 12.303 1.00 96.06 86 SER A O 1
ATOM 625 N N . ASN A 1 87 ? -2.189 -0.533 10.597 1.00 97.06 87 ASN A N 1
ATOM 626 C CA . ASN A 1 87 ? -3.002 -1.530 9.892 1.00 97.06 87 ASN A CA 1
ATOM 627 C C . ASN A 1 87 ? -2.373 -2.048 8.585 1.00 97.06 87 ASN A C 1
ATOM 629 O O . ASN A 1 87 ? -2.941 -2.951 7.970 1.00 97.06 87 ASN A O 1
ATOM 633 N N . TYR A 1 88 ? -1.222 -1.520 8.144 1.00 98.19 88 TYR A N 1
ATOM 634 C CA . TYR A 1 88 ? -0.642 -1.858 6.838 1.00 98.19 88 TYR A CA 1
ATOM 635 C C . TYR A 1 88 ? 0.880 -2.050 6.850 1.00 98.19 88 TYR A C 1
ATOM 637 O O . TYR A 1 88 ? 1.624 -1.369 7.558 1.00 98.19 88 TYR A O 1
ATOM 645 N N . ARG A 1 89 ? 1.344 -2.939 5.963 1.00 98.50 89 ARG A N 1
ATOM 646 C CA . ARG A 1 89 ? 2.737 -3.072 5.512 1.00 98.50 89 ARG A CA 1
ATOM 647 C C . ARG A 1 89 ? 2.795 -2.783 4.017 1.00 98.50 89 ARG A C 1
ATOM 649 O O . ARG A 1 89 ? 2.424 -3.610 3.188 1.00 98.50 89 ARG A O 1
ATOM 656 N N . ILE A 1 90 ? 3.226 -1.580 3.663 1.00 98.56 90 ILE A N 1
ATOM 657 C CA . ILE A 1 90 ? 3.206 -1.093 2.286 1.00 98.56 90 ILE A CA 1
ATOM 658 C C . ILE A 1 90 ? 4.578 -1.315 1.660 1.00 98.56 90 ILE A C 1
ATOM 660 O O . ILE A 1 90 ? 5.536 -0.597 1.939 1.00 98.56 90 ILE A O 1
ATOM 664 N N . HIS A 1 91 ? 4.660 -2.300 0.782 1.00 98.56 91 HIS A N 1
ATOM 665 C CA . HIS A 1 91 ? 5.836 -2.614 -0.010 1.00 98.56 91 HIS A CA 1
ATOM 666 C C . HIS A 1 91 ? 5.806 -1.810 -1.305 1.00 98.56 91 HIS A C 1
ATOM 668 O O . HIS A 1 91 ? 4.950 -2.042 -2.164 1.00 98.56 91 HIS A O 1
ATOM 674 N N . THR A 1 92 ? 6.736 -0.870 -1.462 1.00 98.44 92 THR A N 1
ATOM 675 C CA . THR A 1 92 ? 6.736 0.022 -2.620 1.00 98.44 92 THR A CA 1
ATOM 676 C C . THR A 1 92 ? 8.098 0.219 -3.253 1.00 98.44 92 THR A C 1
ATOM 678 O O . THR A 1 92 ? 9.120 0.268 -2.578 1.00 98.44 92 THR A O 1
ATOM 681 N N . THR A 1 93 ? 8.118 0.334 -4.577 1.00 98.50 93 THR A N 1
ATOM 682 C CA . THR A 1 93 ? 9.294 0.774 -5.348 1.00 98.50 93 THR A C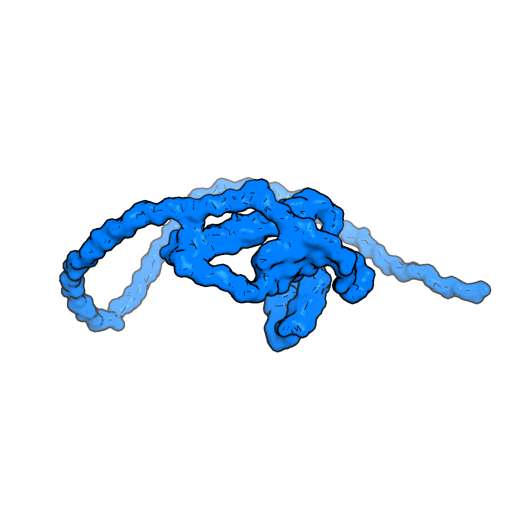A 1
ATOM 683 C C . THR A 1 93 ? 9.142 2.197 -5.872 1.00 98.50 93 THR A C 1
ATOM 685 O O . THR A 1 93 ? 10.011 2.672 -6.602 1.00 98.50 93 THR A O 1
ATOM 688 N N . ILE A 1 94 ? 8.046 2.878 -5.524 1.00 97.75 94 ILE A N 1
ATOM 689 C CA . ILE A 1 94 ? 7.837 4.291 -5.835 1.00 97.75 94 ILE A CA 1
ATOM 690 C C . ILE A 1 94 ? 8.861 5.122 -5.056 1.00 97.75 94 ILE A C 1
ATOM 692 O O . ILE A 1 94 ? 9.086 4.908 -3.870 1.00 97.75 94 ILE A O 1
ATOM 696 N N . ASP A 1 95 ? 9.468 6.087 -5.734 1.00 95.88 95 ASP A N 1
ATOM 697 C CA . ASP A 1 95 ? 10.436 7.053 -5.200 1.00 95.88 95 ASP A CA 1
ATOM 698 C C . ASP A 1 95 ? 9.901 8.487 -5.181 1.00 95.88 95 ASP A C 1
ATOM 700 O O . ASP A 1 95 ? 10.602 9.419 -4.793 1.00 95.88 95 ASP A O 1
ATOM 704 N N . PHE A 1 96 ? 8.656 8.686 -5.604 1.00 97.00 96 PHE A N 1
ATOM 705 C CA . PHE A 1 96 ? 8.037 9.996 -5.581 1.00 97.00 96 PHE A CA 1
ATOM 706 C C . PHE A 1 96 ? 7.554 10.333 -4.167 1.00 97.00 96 PHE A C 1
ATOM 708 O O . PHE A 1 96 ? 6.513 9.842 -3.723 1.00 97.00 96 PHE A O 1
ATOM 715 N N . GLU A 1 97 ? 8.301 11.196 -3.473 1.00 95.94 97 GLU A N 1
ATOM 716 C CA . GLU A 1 97 ? 8.101 11.494 -2.046 1.00 95.94 97 GLU A CA 1
ATOM 717 C C . GLU A 1 97 ? 6.662 11.906 -1.718 1.00 95.94 97 GLU A C 1
ATOM 719 O O . GLU A 1 97 ? 6.072 11.418 -0.762 1.00 95.94 97 GLU A O 1
ATOM 724 N N . ARG A 1 98 ? 6.028 12.703 -2.586 1.00 96.31 98 ARG A N 1
ATOM 725 C CA . ARG A 1 98 ? 4.638 13.144 -2.404 1.00 96.31 98 ARG A CA 1
ATOM 726 C C . ARG A 1 98 ? 3.648 11.980 -2.257 1.00 96.31 98 ARG A C 1
ATOM 728 O O . ARG A 1 98 ? 2.647 12.117 -1.550 1.00 96.31 98 ARG A O 1
ATOM 735 N N . VAL A 1 99 ? 3.887 10.878 -2.970 1.00 96.00 99 VAL A N 1
ATOM 736 C CA . VAL A 1 99 ? 3.079 9.655 -2.868 1.00 96.00 99 VAL A CA 1
ATOM 737 C C . VAL A 1 99 ? 3.440 8.903 -1.595 1.00 96.00 99 VAL A C 1
ATOM 739 O O . VAL A 1 99 ? 2.533 8.495 -0.878 1.00 96.00 99 VAL A O 1
ATOM 742 N N . LEU A 1 100 ? 4.729 8.779 -1.272 1.00 96.62 100 LEU A N 1
ATOM 743 C CA . LEU A 1 100 ? 5.194 8.105 -0.055 1.00 96.62 100 LEU A CA 1
ATOM 744 C C . LEU A 1 100 ? 4.694 8.778 1.233 1.00 96.62 100 LEU A C 1
ATOM 746 O O . LEU A 1 100 ? 4.388 8.090 2.201 1.00 96.62 100 LEU A O 1
ATOM 750 N N . GLU A 1 101 ? 4.552 10.102 1.234 1.00 96.19 101 GLU A N 1
ATOM 751 C CA . GLU A 1 101 ? 3.986 10.872 2.346 1.00 96.19 101 GLU A CA 1
ATOM 752 C C . GLU A 1 101 ? 2.472 10.667 2.505 1.00 96.19 101 GLU A C 1
ATOM 754 O O . GLU A 1 101 ? 1.965 10.613 3.622 1.00 96.19 101 GLU A O 1
ATOM 759 N N . ARG A 1 102 ? 1.727 10.572 1.395 1.00 97.12 102 ARG A N 1
ATOM 760 C CA . ARG A 1 102 ? 0.251 10.547 1.418 1.00 97.12 102 ARG A CA 1
ATOM 761 C C . ARG A 1 102 ? -0.343 9.149 1.492 1.00 97.12 102 ARG A C 1
ATOM 763 O O . ARG A 1 102 ? -1.421 8.983 2.056 1.00 97.12 102 ARG A O 1
ATOM 770 N N . LEU A 1 103 ? 0.325 8.164 0.900 1.00 97.44 103 LEU A N 1
ATOM 771 C CA . LEU A 1 103 ? -0.194 6.807 0.758 1.00 97.44 103 LEU A CA 1
ATOM 772 C C . LEU A 1 103 ? -0.528 6.145 2.111 1.00 97.44 103 LEU A C 1
ATOM 774 O O . LEU A 1 103 ? -1.629 5.603 2.218 1.00 97.44 103 LEU A O 1
ATOM 778 N N . PRO A 1 104 ? 0.322 6.228 3.158 1.00 98.06 104 PRO A N 1
ATOM 779 C CA . PRO A 1 104 ? 0.000 5.650 4.464 1.00 98.06 104 PRO A CA 1
ATOM 780 C C . PRO A 1 104 ? -1.246 6.279 5.101 1.00 98.06 104 PRO A C 1
ATOM 782 O O . PRO A 1 104 ? -2.147 5.567 5.537 1.00 98.06 104 PRO A O 1
ATOM 785 N N . LEU A 1 105 ? -1.333 7.615 5.088 1.00 97.81 105 LEU A N 1
ATOM 786 C CA . LEU A 1 105 ? -2.482 8.351 5.622 1.00 97.81 105 LEU A CA 1
ATOM 787 C C . LEU A 1 105 ? -3.774 7.977 4.891 1.00 97.81 105 LEU A C 1
ATOM 789 O O . LEU A 1 105 ? -4.793 7.718 5.523 1.00 97.81 105 LEU A O 1
ATOM 793 N N . PHE A 1 106 ? -3.723 7.910 3.561 1.00 97.56 106 PHE A N 1
ATOM 794 C CA . PHE A 1 106 ? -4.872 7.530 2.749 1.00 97.56 106 PHE A CA 1
ATOM 795 C C . PHE A 1 106 ? -5.414 6.143 3.125 1.00 97.56 106 PHE A C 1
ATOM 797 O O . PHE A 1 106 ? -6.620 5.991 3.318 1.00 97.56 106 PHE A O 1
ATOM 804 N N . LEU A 1 107 ? -4.537 5.145 3.262 1.00 97.75 107 LEU A N 1
ATOM 805 C CA . LEU A 1 107 ? -4.937 3.772 3.581 1.00 97.75 107 LEU A CA 1
ATOM 806 C C . LEU A 1 107 ? -5.528 3.644 4.993 1.00 97.75 107 LEU A C 1
ATOM 808 O O . LEU A 1 107 ? -6.502 2.915 5.190 1.00 97.75 107 LEU A O 1
ATOM 812 N N . GLU A 1 108 ? -5.003 4.386 5.967 1.00 97.50 108 GLU A N 1
ATOM 813 C CA . GLU A 1 108 ? -5.552 4.426 7.329 1.00 97.50 108 GLU A CA 1
ATOM 814 C C . GLU A 1 108 ? -6.907 5.145 7.406 1.00 97.50 108 GLU A C 1
ATOM 816 O O . GLU A 1 108 ? -7.822 4.684 8.095 1.00 97.50 108 GLU A O 1
ATOM 821 N N . CYS A 1 109 ? -7.085 6.235 6.650 1.00 96.44 109 CYS A N 1
ATOM 822 C CA . CYS A 1 109 ? -8.393 6.869 6.480 1.00 96.44 109 CYS A CA 1
ATOM 823 C C . CYS A 1 109 ? -9.399 5.896 5.856 1.00 96.44 109 CYS A C 1
ATOM 825 O O . CYS A 1 109 ? -10.521 5.776 6.346 1.00 96.44 109 CYS A O 1
ATOM 827 N N . ALA A 1 110 ? -8.989 5.167 4.814 1.00 95.38 110 ALA A N 1
ATOM 828 C CA . ALA A 1 110 ? -9.829 4.161 4.177 1.00 95.38 110 ALA A CA 1
ATOM 829 C C . ALA A 1 110 ? -10.208 3.039 5.155 1.00 95.38 110 ALA A C 1
ATOM 831 O O . ALA A 1 110 ? -11.379 2.683 5.227 1.00 95.38 110 ALA A O 1
ATOM 832 N N . MET A 1 111 ? -9.259 2.538 5.956 1.00 95.31 111 MET A N 1
ATOM 833 C CA . MET A 1 111 ? -9.534 1.538 6.996 1.00 95.31 111 MET A CA 1
ATOM 834 C C . MET A 1 111 ? -10.612 2.034 7.965 1.00 95.31 111 MET A C 1
ATOM 836 O O . MET A 1 111 ? -11.623 1.367 8.152 1.00 95.31 111 MET A O 1
ATOM 840 N N . THR A 1 112 ? -10.436 3.237 8.517 1.00 93.75 112 THR A N 1
ATOM 841 C CA . THR A 1 112 ? -11.401 3.852 9.442 1.00 93.75 112 THR A CA 1
ATOM 842 C C . THR A 1 112 ? -12.781 4.036 8.811 1.00 93.75 112 THR A C 1
ATOM 844 O O . THR A 1 112 ? -13.798 3.784 9.458 1.00 93.75 112 THR A O 1
ATOM 847 N N . GLN A 1 113 ? -12.834 4.417 7.535 1.00 93.00 113 GLN A N 1
ATOM 848 C CA . GLN A 1 113 ? -14.092 4.538 6.812 1.00 93.00 113 GLN A CA 1
ATOM 849 C C . GLN A 1 113 ? -14.764 3.170 6.630 1.00 93.00 113 GLN A C 1
ATOM 851 O O . GLN A 1 113 ? -15.949 3.030 6.936 1.00 93.00 113 GLN A O 1
ATOM 856 N N . TYR A 1 114 ? -14.029 2.152 6.178 1.00 91.31 114 TYR A N 1
ATOM 857 C CA . TYR A 1 114 ? -14.584 0.819 5.934 1.00 91.31 114 TYR A CA 1
ATOM 858 C C . TYR A 1 114 ? -15.079 0.141 7.209 1.00 91.31 114 TYR A C 1
ATOM 860 O O . TYR A 1 114 ? -16.122 -0.507 7.174 1.00 91.31 114 TYR A O 1
ATOM 868 N N . THR A 1 115 ? -14.391 0.332 8.335 1.00 92.38 115 THR A N 1
ATOM 869 C CA . THR A 1 115 ? -14.790 -0.275 9.610 1.00 92.38 115 THR A CA 1
ATOM 870 C C . THR A 1 115 ? -15.847 0.514 10.376 1.00 92.38 115 THR A C 1
ATOM 872 O O . THR A 1 115 ? -16.332 0.010 11.378 1.00 92.38 115 THR A O 1
ATOM 875 N N . GLY A 1 116 ? -16.171 1.745 9.957 1.00 88.19 116 GLY A N 1
ATOM 876 C CA . GLY A 1 116 ? -17.071 2.635 10.703 1.00 88.19 116 GLY A CA 1
ATOM 877 C C . GLY A 1 116 ? -18.308 3.133 9.949 1.00 88.19 116 GLY A C 1
ATOM 878 O O . GLY A 1 116 ? -19.237 3.625 10.582 1.00 88.19 116 GLY A O 1
ATOM 879 N N . SER A 1 117 ? -18.356 3.041 8.614 1.00 84.19 117 SER A N 1
ATOM 880 C CA . SER A 1 117 ? -19.418 3.710 7.832 1.00 84.19 117 SER A CA 1
ATOM 881 C C . SER A 1 117 ? -20.714 2.915 7.688 1.00 84.19 117 SER A C 1
ATOM 883 O O . SER A 1 117 ? -21.770 3.511 7.491 1.00 84.19 117 SER A O 1
ATOM 885 N N . LEU A 1 118 ? -20.644 1.582 7.723 1.00 79.75 118 LEU A N 1
ATOM 886 C CA . LEU A 1 118 ? -21.806 0.703 7.514 1.00 79.75 118 LEU A CA 1
ATOM 887 C C . LEU A 1 118 ? -22.244 0.018 8.811 1.00 79.75 118 LEU A C 1
ATOM 889 O O . LEU A 1 118 ? -23.433 -0.074 9.106 1.00 79.75 118 LEU A O 1
ATOM 893 N N . ALA A 1 119 ? -21.269 -0.456 9.573 1.00 82.25 119 ALA A N 1
ATOM 894 C CA . ALA A 1 119 ? -21.400 -1.061 10.887 1.00 82.25 119 ALA A CA 1
ATOM 895 C C . ALA A 1 119 ? -20.063 -0.885 11.615 1.00 82.25 119 ALA A C 1
ATOM 897 O O . ALA A 1 119 ? -19.067 -0.567 10.967 1.00 82.25 119 ALA A O 1
ATOM 898 N N . ASP A 1 120 ? -20.044 -1.118 12.926 1.00 87.06 120 ASP A N 1
ATOM 899 C CA . ASP A 1 120 ? -18.797 -1.234 13.683 1.00 87.06 120 ASP A CA 1
ATOM 900 C C . ASP A 1 120 ? -18.177 -2.608 13.396 1.00 87.06 120 ASP A C 1
ATOM 902 O O . ASP A 1 120 ? -18.635 -3.635 13.906 1.00 87.06 120 ASP A O 1
ATOM 906 N N . LEU A 1 121 ? -17.214 -2.639 12.475 1.00 90.75 121 LEU A N 1
ATOM 907 C CA . LEU A 1 121 ? -16.513 -3.858 12.082 1.00 90.75 121 LEU A CA 1
ATOM 908 C C . LEU A 1 121 ? -15.171 -3.945 12.813 1.00 90.75 121 LEU A C 1
ATOM 910 O O . LEU A 1 121 ? -14.478 -2.933 12.953 1.00 90.75 121 LEU A O 1
ATOM 914 N N . PRO A 1 122 ? -14.749 -5.150 13.232 1.00 90.56 122 PRO A N 1
ATOM 915 C CA . PRO A 1 122 ? -13.447 -5.311 13.854 1.00 90.56 122 PRO A CA 1
ATOM 916 C C . PRO A 1 122 ? -12.339 -4.917 12.875 1.00 90.56 122 PRO A C 1
ATOM 918 O O . PRO A 1 122 ? -12.389 -5.231 11.683 1.00 90.56 122 PRO A O 1
ATOM 921 N N . ARG A 1 123 ? -11.306 -4.254 13.399 1.00 90.62 123 ARG A N 1
ATOM 922 C CA . ARG A 1 123 ? -10.069 -4.031 12.646 1.00 90.62 123 ARG A CA 1
ATOM 923 C C . ARG A 1 123 ? -9.340 -5.366 12.425 1.00 90.62 123 ARG A C 1
ATOM 925 O O . ARG A 1 123 ? -9.493 -6.274 13.246 1.00 90.62 123 ARG A O 1
ATOM 932 N N . PRO A 1 124 ? -8.544 -5.498 11.348 1.00 90.81 124 PRO A N 1
ATOM 933 C CA . PRO A 1 124 ? -7.695 -6.668 11.149 1.00 90.81 124 PRO A CA 1
ATOM 934 C C . PRO A 1 124 ? -6.775 -6.896 12.353 1.00 90.81 124 PRO A C 1
ATOM 936 O O . PRO A 1 124 ? -6.212 -5.945 12.892 1.00 90.81 124 PRO A O 1
ATOM 939 N N . ALA A 1 125 ? -6.621 -8.156 12.767 1.00 91.31 125 ALA A N 1
ATOM 940 C CA . ALA A 1 125 ? -5.711 -8.512 13.858 1.00 91.31 125 ALA A CA 1
ATOM 941 C C . ALA A 1 125 ? -4.239 -8.304 13.464 1.00 91.31 125 ALA A C 1
ATOM 943 O O . ALA A 1 125 ? -3.425 -7.900 14.291 1.00 91.31 125 ALA A O 1
ATOM 944 N N . ASP A 1 126 ? -3.929 -8.543 12.188 1.00 95.00 126 ASP A N 1
ATOM 945 C CA . ASP A 1 126 ? -2.603 -8.381 11.613 1.00 95.00 126 ASP A CA 1
ATOM 946 C C . ASP A 1 126 ? -2.586 -7.246 10.580 1.00 95.00 126 ASP A C 1
ATOM 948 O O . ASP A 1 126 ? -3.538 -7.105 9.803 1.00 95.00 126 ASP A O 1
ATOM 952 N N . PRO A 1 127 ? -1.487 -6.471 10.503 1.00 96.50 127 PRO A N 1
ATOM 953 C CA . PRO A 1 127 ? -1.294 -5.506 9.431 1.00 96.50 127 PRO A CA 1
ATOM 954 C C . PRO A 1 127 ? -1.350 -6.175 8.055 1.00 96.50 127 PRO A C 1
ATOM 956 O O . PRO A 1 127 ? -0.707 -7.203 7.829 1.00 96.50 127 PRO A O 1
ATOM 959 N N . MET A 1 128 ? -2.076 -5.560 7.125 1.00 97.31 128 MET A N 1
ATOM 960 C CA . MET A 1 128 ? -2.270 -6.089 5.778 1.00 97.31 128 MET A CA 1
ATOM 961 C C . MET A 1 128 ? -1.099 -5.732 4.863 1.00 97.31 128 MET A C 1
ATOM 963 O O . MET A 1 128 ? -0.701 -4.566 4.763 1.00 97.31 128 MET A O 1
ATOM 967 N N . ASP A 1 129 ? -0.589 -6.721 4.133 1.00 97.62 129 ASP A N 1
ATOM 968 C CA . ASP A 1 129 ? 0.448 -6.498 3.129 1.00 97.62 129 ASP A CA 1
ATOM 969 C C . ASP A 1 129 ? -0.1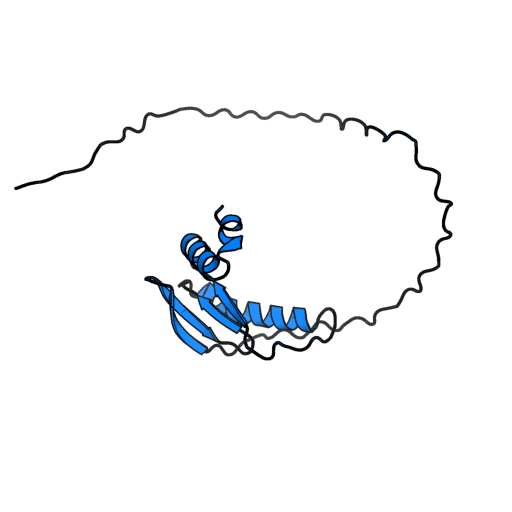52 -5.836 1.883 1.00 97.62 129 ASP A C 1
ATOM 971 O O . ASP A 1 129 ? -1.070 -6.352 1.246 1.00 97.62 129 ASP A O 1
ATOM 975 N N . THR A 1 130 ? 0.383 -4.674 1.518 1.00 97.62 130 THR A N 1
ATOM 976 C CA . THR A 1 130 ? -0.049 -3.886 0.360 1.00 97.62 130 THR A CA 1
ATOM 977 C C . THR A 1 130 ? 1.140 -3.651 -0.562 1.00 97.62 130 THR A C 1
ATOM 979 O O . THR A 1 130 ? 2.150 -3.094 -0.143 1.00 97.62 130 THR A O 1
ATOM 982 N N . PHE A 1 131 ? 1.038 -4.051 -1.831 1.00 97.88 131 PHE A N 1
ATOM 983 C CA . PHE A 1 131 ? 2.116 -3.899 -2.814 1.00 97.88 131 PHE A CA 1
ATOM 984 C C . PHE A 1 131 ? 1.781 -2.795 -3.815 1.00 97.88 131 PHE A C 1
ATOM 986 O O . PHE A 1 131 ? 0.798 -2.899 -4.546 1.00 97.88 131 PHE A O 1
ATOM 993 N N . VAL A 1 132 ? 2.614 -1.755 -3.879 1.00 97.69 132 VAL A N 1
ATOM 994 C CA . VAL A 1 132 ? 2.431 -0.619 -4.793 1.00 97.69 132 VAL A CA 1
ATOM 995 C C . VAL A 1 132 ? 3.713 -0.400 -5.584 1.00 97.69 132 VAL A C 1
ATOM 997 O O . VAL A 1 132 ? 4.738 -0.025 -5.031 1.00 97.69 132 VAL A O 1
ATOM 1000 N N . PHE A 1 133 ? 3.688 -0.628 -6.892 1.00 97.81 133 PHE A N 1
ATOM 1001 C CA . PHE A 1 133 ? 4.901 -0.564 -7.711 1.00 97.81 133 PHE A CA 1
ATOM 1002 C C . PHE A 1 133 ? 4.966 0.685 -8.582 1.00 97.81 133 PHE A C 1
ATOM 1004 O O . PHE A 1 133 ? 3.940 1.230 -8.981 1.00 97.81 133 PHE A O 1
ATOM 1011 N N . ARG A 1 134 ? 6.194 1.105 -8.918 1.00 97.00 134 ARG A N 1
ATOM 1012 C CA . ARG A 1 134 ? 6.446 2.227 -9.839 1.00 97.00 134 ARG A CA 1
ATOM 1013 C C . ARG A 1 134 ? 5.858 1.985 -11.231 1.00 97.00 134 ARG A C 1
ATOM 1015 O O . ARG A 1 134 ? 5.428 2.932 -11.880 1.00 97.00 134 ARG A O 1
ATOM 1022 N N . ASP A 1 135 ? 5.879 0.742 -11.705 1.00 95.81 135 ASP A N 1
ATOM 1023 C CA . ASP A 1 135 ? 5.468 0.418 -13.067 1.00 95.81 135 ASP A CA 1
ATOM 1024 C C . ASP A 1 135 ? 4.691 -0.898 -13.173 1.00 95.81 135 ASP A C 1
ATOM 1026 O O . ASP A 1 135 ? 4.700 -1.758 -12.286 1.00 95.81 135 ASP A O 1
ATOM 1030 N N . ARG A 1 136 ? 4.021 -1.041 -14.319 1.00 95.19 136 ARG A N 1
ATOM 1031 C CA . ARG A 1 136 ? 3.189 -2.193 -14.663 1.00 95.19 136 ARG A CA 1
ATOM 1032 C C . ARG A 1 136 ? 3.972 -3.502 -14.700 1.00 95.19 136 ARG A C 1
ATOM 1034 O O . ARG A 1 136 ? 3.436 -4.524 -14.293 1.00 95.19 136 ARG A O 1
ATOM 1041 N N . ARG A 1 137 ? 5.233 -3.495 -15.142 1.00 94.50 137 ARG A N 1
ATOM 1042 C CA . ARG A 1 137 ? 6.035 -4.723 -15.279 1.00 94.50 137 ARG A CA 1
ATOM 1043 C C . ARG A 1 137 ? 6.328 -5.330 -13.913 1.00 94.50 137 ARG A C 1
ATOM 1045 O O . ARG A 1 137 ? 6.244 -6.545 -13.751 1.00 94.50 137 ARG A O 1
ATOM 1052 N N . GLN A 1 138 ? 6.642 -4.485 -12.934 1.00 96.25 138 GLN A N 1
ATOM 1053 C CA . GLN A 1 138 ? 6.841 -4.903 -11.550 1.00 96.25 138 GLN A CA 1
ATOM 1054 C C . GLN A 1 138 ? 5.547 -5.452 -10.937 1.00 96.25 138 GLN A C 1
ATOM 1056 O O . GLN A 1 138 ? 5.580 -6.516 -10.319 1.00 96.25 138 GLN A O 1
ATOM 1061 N N . TRP A 1 139 ? 4.410 -4.783 -11.173 1.00 95.25 139 TRP A N 1
ATOM 1062 C CA . TRP A 1 139 ? 3.093 -5.286 -10.768 1.00 95.25 139 TRP A CA 1
ATOM 1063 C C . TRP A 1 139 ? 2.807 -6.668 -11.361 1.00 95.25 139 TRP A C 1
ATOM 1065 O O . TRP A 1 139 ? 2.590 -7.615 -10.612 1.00 95.25 139 TRP A O 1
ATOM 1075 N N . THR A 1 140 ? 2.905 -6.821 -12.683 1.00 94.62 140 THR A N 1
ATOM 1076 C CA . THR A 1 140 ? 2.671 -8.099 -13.369 1.00 94.62 140 THR A CA 1
ATOM 1077 C C . THR A 1 140 ? 3.578 -9.205 -12.824 1.00 94.62 140 THR A C 1
ATOM 1079 O O . THR A 1 140 ? 3.120 -10.324 -12.599 1.00 94.62 140 THR A O 1
ATOM 1082 N N . ALA A 1 141 ? 4.851 -8.905 -12.546 1.00 95.12 141 ALA A N 1
ATOM 1083 C CA . ALA A 1 141 ? 5.769 -9.865 -11.940 1.00 95.12 141 ALA A CA 1
ATOM 1084 C C . ALA A 1 141 ? 5.337 -10.284 -10.523 1.00 95.12 141 ALA A C 1
ATOM 1086 O O . ALA A 1 141 ? 5.401 -11.468 -10.198 1.00 95.12 141 ALA A O 1
ATOM 1087 N N . LYS A 1 142 ? 4.875 -9.350 -9.680 1.00 95.69 142 LYS A N 1
ATOM 1088 C CA . LYS A 1 142 ? 4.391 -9.675 -8.331 1.00 95.69 142 LYS A CA 1
ATOM 1089 C C . LYS A 1 142 ? 3.086 -10.465 -8.371 1.00 95.69 142 LYS A C 1
ATOM 1091 O O . LYS A 1 142 ? 2.949 -11.428 -7.622 1.00 95.69 142 LYS A O 1
ATOM 1096 N N . THR A 1 143 ? 2.157 -10.106 -9.251 1.00 94.31 143 THR A N 1
ATOM 1097 C CA . THR A 1 143 ? 0.890 -10.829 -9.398 1.00 94.31 143 THR A CA 1
ATOM 1098 C C . THR A 1 143 ? 1.123 -12.261 -9.866 1.00 94.31 143 THR A C 1
ATOM 1100 O O . THR A 1 143 ? 0.543 -13.169 -9.288 1.00 94.31 143 THR A O 1
ATOM 1103 N N . LYS A 1 144 ? 2.059 -12.497 -10.797 1.00 94.56 144 LYS A N 1
ATOM 1104 C CA . LYS A 1 144 ? 2.500 -13.855 -11.170 1.00 94.56 144 LYS A CA 1
ATOM 1105 C C . LYS A 1 144 ? 3.033 -14.671 -9.995 1.00 94.56 144 LYS A C 1
ATOM 1107 O O . LYS A 1 144 ? 2.807 -15.872 -9.942 1.00 94.56 144 LYS A O 1
ATOM 1112 N N . GLN A 1 145 ? 3.758 -14.032 -9.075 1.00 93.62 145 GLN A N 1
ATOM 1113 C CA . GLN A 1 145 ? 4.291 -14.704 -7.885 1.00 93.62 145 GLN A CA 1
ATOM 1114 C C . GLN A 1 145 ? 3.196 -15.063 -6.878 1.00 93.62 145 GLN A C 1
ATOM 1116 O O . GLN A 1 145 ? 3.290 -16.104 -6.240 1.00 93.62 145 GLN A O 1
ATOM 1121 N N . LEU A 1 146 ? 2.201 -14.190 -6.698 1.00 93.31 146 LEU A N 1
ATOM 1122 C CA . LEU A 1 146 ? 1.140 -14.385 -5.706 1.00 93.31 146 LEU A CA 1
ATOM 1123 C C . LEU A 1 146 ? -0.004 -15.264 -6.220 1.00 93.31 146 LEU A C 1
ATOM 1125 O O . LEU A 1 146 ? -0.553 -16.053 -5.461 1.00 93.31 146 LEU A O 1
ATOM 1129 N N . LEU A 1 147 ? -0.374 -15.100 -7.488 1.00 93.75 147 LEU A N 1
ATOM 1130 C CA . LEU A 1 147 ? -1.567 -15.674 -8.106 1.00 93.75 147 LEU A CA 1
ATOM 1131 C C . LEU A 1 147 ? -1.195 -16.290 -9.464 1.00 93.75 147 LEU A C 1
ATOM 1133 O O . LEU A 1 147 ? -1.592 -15.763 -10.506 1.00 93.75 147 LEU A O 1
ATOM 1137 N N . PRO A 1 148 ? -0.405 -17.379 -9.490 1.00 90.06 148 PRO A N 1
ATOM 1138 C CA . PRO A 1 148 ? 0.101 -17.947 -10.738 1.00 90.06 148 PRO A CA 1
ATOM 1139 C C . PRO A 1 148 ? -1.022 -18.371 -11.697 1.00 90.06 148 PRO A C 1
ATOM 1141 O O . PRO A 1 148 ? -0.893 -18.176 -12.902 1.00 90.06 148 PRO A O 1
ATOM 1144 N N . GLU A 1 149 ? -2.138 -18.880 -11.169 1.00 92.12 149 GLU A N 1
ATOM 1145 C CA . GLU A 1 149 ? -3.278 -19.366 -11.961 1.00 92.12 149 GLU A CA 1
ATOM 1146 C C . GLU A 1 149 ? -4.091 -18.236 -12.616 1.00 92.12 149 GLU A C 1
ATOM 1148 O O . GLU A 1 149 ? -4.624 -18.417 -13.706 1.00 92.12 149 GLU A O 1
ATOM 1153 N N . HIS A 1 150 ? -4.125 -17.050 -11.999 1.00 85.88 150 HIS A N 1
ATOM 1154 C CA . HIS A 1 150 ? -4.892 -15.887 -12.476 1.00 85.88 150 HIS A CA 1
ATOM 1155 C C . HIS A 1 150 ? -4.021 -14.820 -13.138 1.00 85.88 150 HIS A C 1
ATOM 1157 O O . HIS A 1 150 ? -4.504 -13.760 -13.530 1.00 85.88 150 HIS A O 1
ATOM 1163 N N . ALA A 1 151 ? -2.715 -15.063 -13.257 1.00 80.69 151 ALA A N 1
ATOM 1164 C CA . ALA A 1 151 ? -1.774 -14.034 -13.667 1.00 80.69 151 ALA A CA 1
ATOM 1165 C C . ALA A 1 151 ? -2.092 -13.429 -15.044 1.00 80.69 151 ALA A C 1
ATOM 1167 O O . ALA A 1 151 ? -1.893 -12.228 -15.227 1.00 80.69 151 ALA A O 1
ATOM 1168 N N . GLY A 1 152 ? -2.613 -14.241 -15.973 1.00 79.38 152 GLY A N 1
ATOM 1169 C CA . GLY A 1 152 ? -2.979 -13.819 -17.329 1.00 79.38 152 GLY A CA 1
ATOM 1170 C C . GLY A 1 152 ? -4.052 -12.726 -17.377 1.00 79.38 152 GLY A C 1
ATOM 1171 O O . GLY A 1 152 ? -4.034 -11.896 -18.280 1.00 79.38 152 GLY A O 1
ATOM 1172 N N . GLU A 1 153 ? -4.931 -12.644 -16.372 1.00 85.81 153 GLU A N 1
ATOM 1173 C CA . GLU A 1 153 ? -5.977 -11.610 -16.286 1.00 85.81 153 GLU A CA 1
ATOM 1174 C C . GLU A 1 153 ? -5.391 -10.199 -16.086 1.00 85.81 153 GLU A C 1
ATOM 1176 O O . GLU A 1 153 ? -6.032 -9.186 -16.372 1.00 85.81 153 GLU A O 1
ATOM 1181 N N . PHE A 1 154 ? -4.140 -10.117 -15.623 1.00 80.00 154 PHE A N 1
ATOM 1182 C CA . PHE A 1 154 ? -3.464 -8.873 -15.266 1.00 80.00 154 PHE A CA 1
ATOM 1183 C C . PHE A 1 154 ? -2.322 -8.504 -16.230 1.00 80.00 154 PHE A C 1
ATOM 1185 O O . PHE A 1 154 ? -1.464 -7.697 -15.862 1.00 80.00 154 PHE A O 1
ATOM 1192 N N . GLU A 1 155 ? -2.286 -9.073 -17.440 1.00 76.31 155 GLU A N 1
ATOM 1193 C CA . GLU A 1 155 ? -1.215 -8.852 -18.432 1.00 76.31 155 GLU A CA 1
ATOM 1194 C C . GLU A 1 155 ? -1.519 -7.806 -19.515 1.00 76.31 155 GLU A C 1
ATOM 1196 O O . GLU A 1 155 ? -0.613 -7.469 -20.274 1.00 76.31 155 GLU A O 1
ATOM 1201 N N . ASN A 1 156 ? -2.739 -7.256 -19.549 1.00 62.19 156 ASN A N 1
ATOM 1202 C CA . ASN A 1 156 ? -3.134 -6.199 -20.493 1.00 62.19 156 ASN A CA 1
ATOM 1203 C C . ASN A 1 156 ? -2.244 -4.953 -20.406 1.00 62.19 156 ASN A C 1
ATOM 1205 O O . ASN A 1 156 ? -1.941 -4.531 -19.252 1.00 62.19 156 ASN A O 1
#